Protein AF-A0A519MA06-F1 (afdb_monomer_lite)

Sequence (69 aa):
DSAGVVRLRATVVDLTLNGEALRGQRVFIVRTPARSADAAGGVAALSDASTQVAQELSQWLEQVADVRP

Structure (mmCIF, N/CA/C/O backbone):
data_AF-A0A519MA06-F1
#
_entry.id   AF-A0A519MA06-F1
#
loop_
_atom_site.group_PDB
_atom_site.id
_atom_site.type_symbol
_atom_site.label_atom_id
_atom_site.label_alt_id
_atom_site.label_comp_id
_atom_site.label_asym_id
_atom_site.label_entity_id
_atom_site.label_seq_id
_atom_site.pdbx_PDB_ins_code
_atom_site.Cartn_x
_atom_site.Cartn_y
_atom_site.Cartn_z
_atom_site.occupancy
_atom_site.B_iso_or_equiv
_atom_site.auth_seq_id
_atom_site.auth_comp_id
_atom_site.auth_asym_id
_atom_site.auth_atom_id
_atom_site.pdbx_PDB_model_num
ATOM 1 N N . ASP A 1 1 ? 12.739 -8.974 -16.905 1.00 82.25 1 ASP A N 1
ATOM 2 C CA . ASP A 1 1 ? 11.478 -8.345 -16.473 1.00 82.25 1 ASP A CA 1
ATOM 3 C C . ASP A 1 1 ? 11.747 -7.592 -15.178 1.00 82.25 1 ASP A C 1
ATOM 5 O O . ASP A 1 1 ? 12.554 -8.072 -14.389 1.00 82.25 1 ASP A O 1
ATOM 9 N N . SER A 1 2 ? 11.155 -6.414 -14.996 1.00 91.50 2 SER A N 1
ATOM 10 C CA . SER A 1 2 ? 11.322 -5.569 -13.803 1.00 91.50 2 SER A CA 1
ATOM 11 C C . SER A 1 2 ? 9.954 -5.051 -13.361 1.00 91.50 2 SER A C 1
ATOM 13 O O . SER A 1 2 ? 9.064 -4.864 -14.190 1.00 91.50 2 SER A O 1
ATOM 15 N N . ALA A 1 3 ? 9.753 -4.854 -12.059 1.00 95.50 3 ALA A N 1
ATOM 16 C CA . ALA A 1 3 ? 8.482 -4.392 -11.509 1.00 95.50 3 ALA A CA 1
ATOM 17 C C . ALA A 1 3 ? 8.674 -3.644 -10.186 1.00 95.50 3 ALA A C 1
ATOM 19 O O . ALA A 1 3 ? 9.519 -4.016 -9.372 1.00 95.50 3 ALA A O 1
ATOM 20 N N . GLY A 1 4 ? 7.830 -2.642 -9.953 1.00 96.69 4 GLY A N 1
ATOM 21 C CA . GLY A 1 4 ? 7.643 -2.030 -8.643 1.00 96.69 4 GLY A CA 1
ATOM 22 C C . GLY A 1 4 ? 6.634 -2.838 -7.837 1.00 96.69 4 GLY A C 1
ATOM 23 O O . GLY A 1 4 ? 5.533 -3.104 -8.319 1.00 96.69 4 GLY A O 1
ATOM 24 N N . VAL A 1 5 ? 7.004 -3.253 -6.626 1.00 97.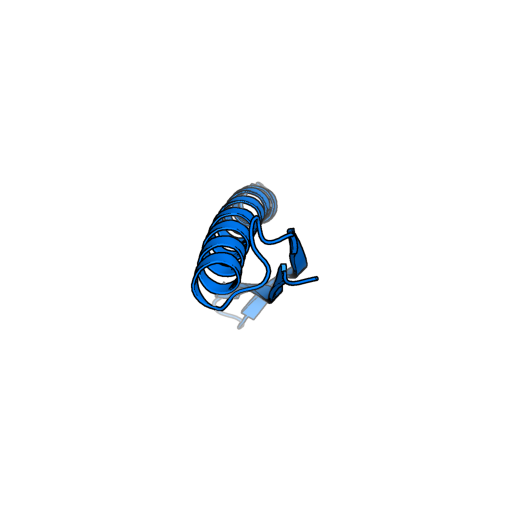44 5 VAL A N 1
ATOM 25 C CA . VAL A 1 5 ? 6.129 -4.033 -5.741 1.00 97.44 5 VAL A CA 1
ATOM 26 C C . VAL A 1 5 ? 6.044 -3.348 -4.389 1.00 97.44 5 VAL A C 1
ATOM 28 O O . VAL A 1 5 ? 7.064 -3.126 -3.740 1.00 97.44 5 VAL A O 1
ATOM 31 N N . VAL A 1 6 ? 4.822 -3.065 -3.947 1.00 98.06 6 VAL A N 1
ATOM 32 C CA . VAL A 1 6 ? 4.544 -2.510 -2.622 1.00 98.06 6 VAL A CA 1
ATOM 33 C C . VAL A 1 6 ? 3.625 -3.464 -1.882 1.00 98.06 6 VAL A C 1
ATOM 35 O O . VAL A 1 6 ? 2.568 -3.846 -2.383 1.00 98.06 6 VAL A O 1
ATOM 38 N N . ARG A 1 7 ? 4.033 -3.847 -0.670 1.00 98.12 7 ARG A N 1
ATOM 39 C CA . ARG A 1 7 ? 3.221 -4.638 0.251 1.00 98.12 7 ARG A CA 1
ATOM 40 C C . ARG A 1 7 ? 3.228 -3.985 1.619 1.00 98.12 7 ARG A C 1
ATOM 42 O O . ARG A 1 7 ? 4.287 -3.852 2.225 1.00 98.12 7 ARG A O 1
ATOM 49 N N . LEU A 1 8 ? 2.049 -3.648 2.124 1.00 97.25 8 LEU A N 1
ATOM 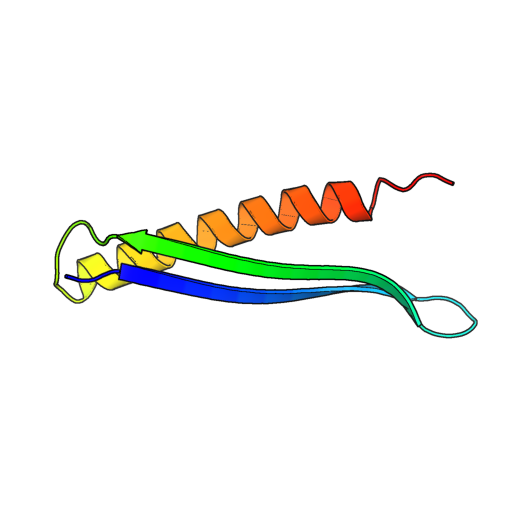50 C CA . LEU A 1 8 ? 1.898 -3.086 3.462 1.00 97.25 8 LEU A CA 1
ATOM 51 C C . LEU A 1 8 ? 0.684 -3.659 4.185 1.00 97.25 8 LEU A C 1
ATOM 53 O O . LEU A 1 8 ? -0.237 -4.197 3.569 1.00 97.25 8 LEU A O 1
ATOM 57 N N . ARG A 1 9 ? 0.701 -3.546 5.512 1.00 97.81 9 ARG A N 1
ATOM 58 C CA . ARG A 1 9 ? -0.441 -3.825 6.381 1.00 97.81 9 ARG A CA 1
ATOM 59 C C . ARG A 1 9 ? -0.835 -2.520 7.054 1.00 97.81 9 ARG A C 1
ATOM 61 O O . ARG A 1 9 ? 0.006 -1.911 7.705 1.00 97.81 9 ARG A O 1
ATOM 68 N N . ALA A 1 10 ? -2.095 -2.135 6.909 1.00 97.31 10 ALA A N 1
ATOM 69 C CA . ALA A 1 10 ? -2.677 -1.015 7.629 1.00 97.31 10 ALA A CA 1
ATOM 70 C C . ALA A 1 10 ? -3.614 -1.540 8.719 1.00 97.31 10 ALA A C 1
ATOM 72 O O . ALA A 1 10 ? -4.387 -2.472 8.476 1.00 97.31 10 ALA A O 1
ATOM 73 N N . THR A 1 11 ? -3.541 -0.925 9.896 1.00 96.25 11 THR A N 1
ATOM 74 C CA . THR A 1 11 ? -4.391 -1.212 11.054 1.00 96.25 11 THR A CA 1
ATOM 75 C C . THR A 1 11 ? -4.949 0.112 11.559 1.00 96.25 11 THR A C 1
ATOM 77 O O . THR A 1 11 ? -4.187 1.048 11.786 1.00 96.25 11 THR A O 1
ATOM 80 N N . VAL A 1 12 ? -6.268 0.195 11.702 1.00 94.81 12 VAL A N 1
ATOM 81 C CA . VAL A 1 12 ? -6.993 1.377 12.180 1.00 94.81 12 VAL A CA 1
ATOM 82 C C . VAL A 1 12 ? -7.624 1.032 13.517 1.00 94.81 12 VAL A C 1
ATOM 84 O O . VAL A 1 12 ? -8.325 0.022 13.626 1.00 94.81 12 VAL A O 1
ATOM 87 N N . VAL A 1 13 ? -7.379 1.870 14.519 1.00 93.94 13 VAL A N 1
ATOM 88 C CA . VAL A 1 13 ? -7.915 1.734 15.875 1.00 93.94 13 VAL A CA 1
ATOM 89 C C . VAL A 1 13 ? -8.559 3.048 16.311 1.00 93.94 13 VAL A C 1
ATOM 91 O O . VAL A 1 13 ? -8.053 4.119 15.977 1.00 93.94 13 VAL A O 1
ATOM 94 N N . ASP A 1 14 ? -9.648 2.963 17.068 1.00 91.44 14 ASP A N 1
ATOM 95 C CA . ASP A 1 14 ? -10.204 4.092 17.811 1.00 91.44 14 ASP A CA 1
ATOM 96 C C . ASP A 1 14 ? -9.518 4.167 19.176 1.00 91.44 14 ASP A C 1
ATOM 98 O O . ASP A 1 14 ? -9.461 3.175 19.909 1.00 91.44 14 ASP A O 1
ATOM 102 N N . LEU A 1 15 ? -9.024 5.350 19.539 1.00 89.75 15 LEU A N 1
ATOM 103 C CA .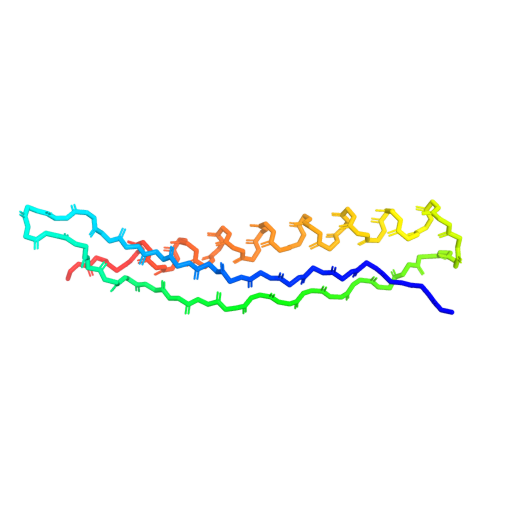 LEU A 1 15 ? -8.487 5.610 20.872 1.00 89.75 15 LEU A CA 1
ATOM 104 C C . LEU A 1 15 ? -9.640 6.009 21.797 1.00 89.75 15 LEU A C 1
ATOM 106 O O . LEU A 1 15 ? -10.225 7.081 21.653 1.00 89.75 15 LEU A O 1
ATOM 110 N N . THR A 1 16 ? -9.977 5.141 22.746 1.00 87.94 16 THR A N 1
ATOM 111 C CA . THR A 1 16 ? -11.063 5.354 23.711 1.00 87.94 16 THR A CA 1
ATOM 112 C C . THR A 1 16 ? -10.508 5.537 25.123 1.00 87.94 16 THR A C 1
ATOM 114 O O . THR A 1 16 ? -9.371 5.166 25.414 1.00 87.94 16 THR A O 1
ATOM 117 N N . LEU A 1 17 ? -11.336 6.046 26.043 1.00 88.12 17 LEU A N 1
ATOM 118 C CA . LEU A 1 17 ? -10.986 6.134 27.470 1.00 88.12 17 LEU A CA 1
ATOM 119 C C . LEU A 1 17 ? -10.643 4.764 28.089 1.00 88.12 17 LEU A C 1
ATOM 121 O O . LEU A 1 17 ? -9.944 4.709 29.096 1.00 88.12 17 LEU A O 1
ATOM 125 N N . ASN A 1 18 ? -11.104 3.671 27.470 1.00 87.81 18 ASN A N 1
ATOM 126 C CA . ASN A 1 18 ? -10.898 2.299 27.927 1.00 87.81 18 ASN A CA 1
ATOM 127 C C . ASN A 1 18 ? -9.747 1.584 27.186 1.00 87.81 18 ASN A C 1
ATOM 129 O O . ASN A 1 18 ? -9.548 0.389 27.398 1.00 87.81 18 ASN A O 1
ATOM 133 N N . GLY A 1 19 ? -9.010 2.284 26.313 1.00 89.31 19 GLY A N 1
ATOM 134 C CA . GLY A 1 19 ? -7.947 1.721 25.472 1.00 89.31 19 GLY A CA 1
ATOM 135 C C . GLY A 1 19 ? -8.267 1.767 23.974 1.00 89.31 19 GLY A C 1
ATOM 136 O O . GLY A 1 19 ? -9.083 2.572 23.526 1.00 89.31 19 GLY A O 1
ATOM 137 N N . GLU A 1 20 ? -7.615 0.912 23.188 1.00 91.19 20 GLU A N 1
ATOM 138 C CA . GLU A 1 20 ? -7.741 0.879 21.724 1.00 91.19 20 GLU A CA 1
ATOM 139 C C . GLU A 1 20 ? -8.848 -0.087 21.268 1.00 91.19 20 GLU A C 1
ATOM 141 O O . GLU A 1 20 ? -8.894 -1.239 21.704 1.00 91.19 20 GLU A O 1
ATOM 146 N N . ALA A 1 21 ? -9.718 0.350 20.355 1.00 90.62 21 ALA A N 1
ATOM 147 C CA . ALA A 1 21 ? -10.723 -0.500 19.714 1.00 90.62 21 ALA A CA 1
ATOM 148 C C . ALA A 1 21 ? -10.405 -0.681 18.222 1.00 90.62 21 ALA A C 1
ATOM 150 O O . ALA A 1 21 ? -10.364 0.287 17.468 1.00 90.62 21 ALA A O 1
ATOM 151 N N . LEU A 1 22 ? -10.185 -1.921 17.772 1.00 92.19 22 LEU A N 1
ATOM 152 C CA . LEU A 1 22 ? -9.868 -2.210 16.369 1.00 92.19 22 LEU A CA 1
ATOM 153 C C . LEU A 1 22 ? -11.054 -1.881 15.451 1.00 92.19 22 LEU A C 1
ATOM 155 O O . LEU A 1 22 ? -12.138 -2.438 15.605 1.00 92.19 22 LEU A O 1
ATOM 159 N N . ARG A 1 23 ? -10.814 -1.032 14.451 1.00 93.12 23 AR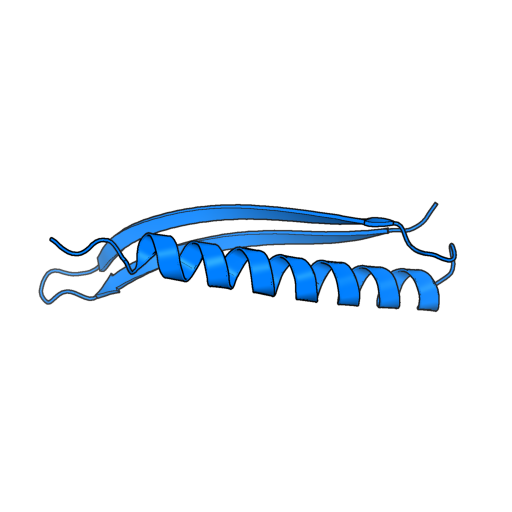G A N 1
ATOM 160 C CA . ARG A 1 23 ? -11.799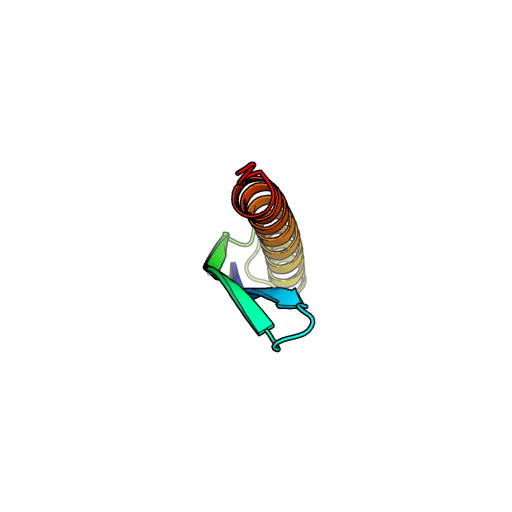 -0.640 13.431 1.00 93.12 23 ARG A CA 1
ATOM 161 C C . ARG A 1 23 ? -11.625 -1.385 12.128 1.00 93.12 23 ARG A C 1
ATOM 163 O O . ARG A 1 23 ? -12.597 -1.746 11.476 1.00 93.12 23 ARG A O 1
ATOM 170 N N . GLY A 1 24 ? -10.381 -1.652 11.757 1.00 94.00 24 GLY A N 1
ATOM 171 C CA . GLY A 1 24 ? -10.095 -2.371 10.533 1.00 94.00 24 GLY A CA 1
ATOM 172 C C . GLY A 1 24 ? -8.636 -2.752 10.428 1.00 94.00 24 GLY A C 1
ATOM 173 O O . GLY A 1 24 ? -7.751 -2.071 10.939 1.00 94.00 24 GLY A O 1
ATOM 174 N N . GLN A 1 25 ? -8.381 -3.848 9.728 1.00 97.12 25 GLN A N 1
ATOM 175 C CA . GLN A 1 25 ? -7.035 -4.243 9.353 1.00 97.12 25 GLN A CA 1
ATOM 176 C C . GLN A 1 25 ? -7.060 -4.837 7.952 1.00 97.12 25 GLN A C 1
ATOM 178 O O . GLN A 1 25 ? -7.860 -5.728 7.667 1.00 97.12 25 GLN A O 1
ATOM 183 N N . ARG A 1 26 ? -6.162 -4.375 7.082 1.00 97.62 26 ARG A N 1
ATOM 184 C CA . ARG A 1 26 ? -6.075 -4.857 5.702 1.00 97.62 26 ARG A CA 1
ATOM 185 C C . ARG A 1 26 ? -4.633 -4.904 5.216 1.00 97.62 26 ARG A C 1
ATOM 187 O O . ARG A 1 26 ? -3.801 -4.080 5.589 1.00 97.62 26 ARG A O 1
ATOM 194 N N . VAL A 1 27 ? -4.335 -5.902 4.387 1.00 98.31 27 VAL A N 1
ATOM 195 C CA . VAL A 1 27 ? -3.070 -6.005 3.652 1.00 98.31 27 VAL A CA 1
ATOM 196 C C . VAL A 1 27 ? -3.302 -5.531 2.222 1.00 98.31 27 VAL A C 1
ATOM 198 O O . VAL A 1 27 ? -4.249 -5.978 1.576 1.00 98.31 27 VAL A O 1
ATOM 201 N N . PHE A 1 28 ? -2.423 -4.659 1.741 1.00 98.19 28 PHE A N 1
ATOM 202 C CA . PHE A 1 28 ? -2.410 -4.137 0.378 1.00 98.19 28 PHE A CA 1
ATOM 203 C C . PHE A 1 28 ? -1.190 -4.693 -0.345 1.00 98.19 28 PHE A C 1
ATOM 205 O O . PHE A 1 28 ? -0.102 -4.765 0.238 1.00 98.19 28 PHE A O 1
ATOM 212 N N . ILE A 1 29 ? -1.378 -5.118 -1.593 1.00 98.06 29 ILE A N 1
ATOM 213 C CA . ILE A 1 29 ? -0.308 -5.611 -2.459 1.00 98.06 29 ILE A CA 1
ATOM 214 C C . ILE A 1 29 ? -0.553 -5.051 -3.853 1.00 98.06 29 ILE A C 1
ATOM 216 O O . ILE A 1 29 ? -1.519 -5.436 -4.504 1.00 98.06 29 ILE A O 1
ATOM 220 N N . VAL A 1 30 ? 0.347 -4.189 -4.316 1.00 98.12 30 VAL A N 1
ATOM 221 C CA . VAL A 1 30 ? 0.337 -3.670 -5.686 1.00 98.12 30 VAL A CA 1
ATOM 222 C C . VAL A 1 30 ? 1.632 -4.076 -6.368 1.00 98.12 30 VAL A C 1
ATOM 224 O O . VAL A 1 30 ? 2.721 -3.942 -5.803 1.00 98.12 30 VAL A O 1
ATOM 227 N N . ARG A 1 31 ? 1.501 -4.589 -7.592 1.00 97.38 31 ARG A N 1
ATOM 228 C CA . ARG A 1 31 ? 2.613 -4.882 -8.494 1.00 97.38 31 ARG A CA 1
ATOM 229 C C . ARG A 1 31 ? 2.387 -4.139 -9.798 1.00 97.38 31 ARG A C 1
ATOM 231 O O . ARG A 1 31 ? 1.461 -4.466 -10.535 1.00 97.38 31 ARG A O 1
ATOM 238 N N . THR A 1 32 ? 3.299 -3.233 -10.111 1.00 97.50 32 THR A N 1
ATOM 239 C CA . THR A 1 32 ? 3.283 -2.466 -11.354 1.00 97.50 32 THR A CA 1
ATOM 240 C C . THR A 1 32 ? 4.454 -2.915 -12.226 1.00 97.50 32 THR A C 1
ATOM 242 O O . THR A 1 32 ? 5.601 -2.845 -11.777 1.00 97.50 32 THR A O 1
ATOM 245 N N . PRO A 1 33 ? 4.213 -3.425 -13.449 1.00 96.50 33 PRO A N 1
ATOM 246 C CA . PRO A 1 33 ? 5.295 -3.779 -14.361 1.00 96.50 33 PRO A CA 1
ATOM 247 C C . PRO A 1 33 ? 6.065 -2.523 -14.786 1.00 96.50 33 PRO A C 1
ATOM 249 O O . PRO A 1 33 ? 5.470 -1.483 -15.068 1.00 96.50 33 PRO A O 1
ATOM 252 N N . ALA A 1 34 ? 7.392 -2.618 -14.844 1.00 96.75 34 ALA A N 1
ATOM 253 C CA . ALA A 1 34 ? 8.228 -1.524 -15.310 1.00 96.75 34 ALA A CA 1
ATOM 254 C C . ALA A 1 34 ? 8.204 -1.426 -16.838 1.00 96.75 34 ALA A C 1
ATOM 256 O O . ALA A 1 34 ? 8.231 -2.431 -17.547 1.00 96.75 34 ALA A O 1
ATOM 257 N N . ARG A 1 35 ? 8.192 -0.191 -17.351 1.00 94.00 35 ARG A N 1
ATOM 258 C CA . ARG A 1 35 ? 8.226 0.081 -18.800 1.00 94.00 35 ARG A CA 1
ATOM 259 C C . ARG A 1 35 ? 9.589 -0.220 -19.430 1.00 94.00 35 ARG A C 1
ATOM 261 O O . ARG A 1 35 ? 9.665 -0.436 -20.634 1.00 94.00 35 ARG A O 1
ATOM 268 N N . SER A 1 36 ? 10.647 -0.256 -18.622 1.00 94.12 36 SER A N 1
ATOM 269 C CA . SER A 1 36 ? 11.983 -0.717 -18.998 1.00 94.12 36 SER A CA 1
ATOM 270 C C . SER A 1 36 ? 12.577 -1.578 -17.880 1.00 94.12 36 SER A C 1
ATOM 272 O O . SER A 1 36 ? 12.219 -1.445 -16.709 1.00 94.12 36 SER A O 1
ATOM 274 N N . ALA A 1 37 ? 13.484 -2.488 -18.239 1.00 92.38 37 ALA A N 1
ATOM 275 C CA . ALA A 1 37 ? 14.107 -3.429 -17.305 1.00 92.38 37 ALA A CA 1
ATOM 276 C C . ALA A 1 37 ? 15.367 -2.870 -16.608 1.00 92.38 37 ALA A C 1
ATOM 278 O O . ALA A 1 37 ? 16.183 -3.642 -16.110 1.00 92.38 37 ALA A O 1
ATOM 279 N N . ASP A 1 38 ? 15.536 -1.549 -16.590 1.00 93.62 38 ASP A N 1
ATOM 280 C CA . ASP A 1 38 ? 16.653 -0.859 -15.944 1.00 93.62 38 ASP A CA 1
ATOM 281 C C . ASP A 1 38 ? 16.245 -0.254 -14.585 1.00 93.62 38 ASP A C 1
ATOM 283 O O . ASP A 1 38 ? 15.087 -0.325 -14.158 1.00 93.62 38 ASP A O 1
ATOM 287 N N . ALA A 1 39 ? 17.219 0.330 -13.882 1.00 92.38 39 ALA A N 1
ATOM 288 C CA . ALA A 1 39 ? 16.999 0.927 -12.569 1.00 92.38 39 ALA A CA 1
ATOM 289 C C . ALA A 1 39 ? 16.000 2.097 -12.607 1.00 92.38 39 ALA A C 1
ATOM 291 O O . ALA A 1 39 ? 15.174 2.214 -11.704 1.00 92.38 39 ALA A O 1
ATOM 292 N N . ALA A 1 40 ? 16.033 2.937 -13.645 1.00 96.25 40 ALA A N 1
ATOM 293 C CA . ALA A 1 40 ? 15.126 4.075 -13.761 1.00 96.25 40 ALA A CA 1
ATOM 294 C C . ALA A 1 40 ? 13.681 3.605 -13.992 1.00 96.25 40 ALA A C 1
ATOM 296 O O . ALA A 1 40 ? 12.760 4.088 -13.331 1.00 96.25 40 ALA A O 1
ATOM 297 N N . GLY A 1 41 ? 13.486 2.605 -14.856 1.00 96.44 41 GLY A N 1
ATOM 298 C CA . GLY A 1 41 ? 12.195 1.960 -15.086 1.00 96.44 41 GLY A CA 1
ATOM 299 C C . GLY A 1 41 ? 11.641 1.282 -13.834 1.00 96.44 41 GLY A C 1
ATOM 300 O O . GLY A 1 41 ? 10.453 1.413 -13.538 1.00 96.44 41 GLY A O 1
ATOM 301 N N . GLY A 1 42 ? 12.499 0.609 -13.061 1.00 96.75 42 GLY A N 1
ATOM 302 C CA . GLY A 1 42 ? 12.122 0.005 -11.781 1.00 96.75 42 GLY A CA 1
ATOM 303 C C . GLY A 1 42 ? 11.689 1.036 -10.733 1.00 96.75 42 GLY A C 1
ATOM 304 O O . GLY A 1 42 ? 10.663 0.851 -10.079 1.00 96.75 42 GLY A O 1
ATOM 305 N N . VAL A 1 43 ? 12.423 2.147 -10.604 1.00 97.19 43 VAL A N 1
ATOM 306 C CA . VAL A 1 43 ? 12.078 3.250 -9.687 1.00 97.19 43 VAL A CA 1
ATOM 307 C C . VAL A 1 43 ? 10.757 3.905 -10.085 1.00 97.19 43 VAL A C 1
ATOM 309 O O . VAL A 1 43 ? 9.908 4.128 -9.223 1.00 97.19 43 VAL A O 1
ATOM 312 N N . ALA A 1 44 ? 10.544 4.155 -11.380 1.00 97.81 44 ALA A N 1
ATOM 313 C CA . ALA A 1 44 ? 9.278 4.686 -11.880 1.00 97.81 44 ALA A CA 1
ATOM 314 C C . ALA A 1 44 ? 8.105 3.747 -11.544 1.00 97.81 44 ALA A C 1
ATOM 316 O O . ALA A 1 44 ? 7.102 4.187 -10.988 1.00 97.81 44 ALA A O 1
ATOM 317 N N . ALA A 1 45 ? 8.264 2.440 -11.771 1.00 98.31 45 ALA A N 1
ATOM 318 C CA . ALA A 1 45 ? 7.240 1.453 -11.439 1.00 98.31 45 ALA A CA 1
ATOM 319 C C . ALA A 1 45 ? 6.952 1.368 -9.931 1.00 98.31 45 ALA A C 1
ATOM 321 O O . ALA A 1 45 ? 5.809 1.148 -9.532 1.00 98.31 45 ALA A O 1
ATOM 322 N N . LEU A 1 46 ? 7.971 1.541 -9.080 1.00 97.81 46 LEU A N 1
ATOM 323 C CA . LEU A 1 46 ? 7.795 1.583 -7.627 1.00 97.81 46 LEU A CA 1
ATOM 324 C C . LEU A 1 46 ? 7.047 2.843 -7.182 1.00 97.81 46 LEU A C 1
ATOM 326 O O . LEU A 1 46 ? 6.185 2.757 -6.305 1.00 97.81 46 LEU A O 1
ATOM 330 N N . SER A 1 47 ? 7.355 3.990 -7.790 1.00 98.19 47 SER A N 1
ATOM 331 C CA . SER A 1 47 ? 6.627 5.240 -7.565 1.00 98.19 47 SER A CA 1
ATOM 332 C C . SER A 1 47 ? 5.148 5.068 -7.912 1.00 98.19 47 SER A C 1
ATOM 334 O O . SER A 1 47 ? 4.292 5.339 -7.073 1.00 98.19 47 SER A O 1
ATOM 336 N N . ASP A 1 48 ? 4.852 4.521 -9.094 1.00 98.38 48 ASP A N 1
ATOM 337 C CA . ASP A 1 48 ? 3.482 4.259 -9.548 1.00 98.38 48 ASP A CA 1
ATOM 338 C C . ASP A 1 48 ? 2.745 3.299 -8.599 1.00 98.38 48 ASP A C 1
ATOM 340 O O . ASP A 1 48 ? 1.627 3.579 -8.164 1.00 98.38 48 ASP A O 1
ATOM 344 N N . ALA A 1 49 ? 3.388 2.189 -8.212 1.00 98.31 49 ALA A N 1
ATOM 345 C CA . ALA A 1 49 ? 2.827 1.239 -7.251 1.00 98.31 49 ALA A CA 1
ATOM 346 C C . ALA A 1 49 ? 2.544 1.890 -5.885 1.00 98.31 49 ALA A C 1
ATOM 348 O O . ALA A 1 49 ? 1.536 1.584 -5.249 1.00 98.31 49 ALA A O 1
ATOM 349 N N . SER A 1 50 ? 3.403 2.810 -5.438 1.00 98.25 50 SER A N 1
ATOM 350 C CA . SER A 1 50 ? 3.229 3.526 -4.168 1.00 98.25 50 SER A CA 1
ATOM 351 C C . SER A 1 50 ? 2.058 4.503 -4.227 1.00 98.25 50 SER A C 1
ATOM 353 O O . SER A 1 50 ? 1.244 4.533 -3.304 1.00 98.25 50 SER A O 1
ATOM 355 N N . THR A 1 51 ? 1.925 5.261 -5.321 1.00 98.44 51 THR A N 1
ATOM 356 C CA . THR A 1 51 ? 0.771 6.142 -5.549 1.00 98.44 51 THR A CA 1
ATOM 357 C C . THR A 1 51 ? -0.534 5.350 -5.578 1.00 98.44 51 THR A C 1
ATOM 359 O O . THR A 1 51 ? -1.505 5.764 -4.947 1.00 98.44 51 THR A O 1
ATOM 362 N N . GLN A 1 52 ? -0.555 4.192 -6.242 1.00 98.31 52 GLN A N 1
ATOM 363 C CA . GLN A 1 52 ? -1.737 3.334 -6.273 1.00 98.31 52 GLN A CA 1
ATOM 364 C C . GLN A 1 52 ? -2.099 2.805 -4.876 1.00 98.31 52 GLN A C 1
ATOM 366 O O . GLN A 1 52 ? -3.254 2.911 -4.468 1.00 98.31 52 GLN A O 1
ATOM 371 N N . VAL A 1 53 ? -1.129 2.297 -4.104 1.00 98.25 53 VAL A N 1
ATOM 372 C CA . VAL A 1 53 ? -1.395 1.843 -2.727 1.00 98.25 53 VAL A CA 1
ATOM 373 C C . VAL A 1 53 ? -1.911 2.981 -1.851 1.00 98.25 53 VAL A C 1
ATOM 375 O O . VAL A 1 53 ? -2.807 2.753 -1.043 1.00 98.25 53 VAL A O 1
ATOM 378 N N . ALA A 1 54 ? -1.391 4.202 -2.006 1.00 97.88 54 ALA A N 1
ATOM 379 C CA . ALA A 1 54 ? -1.887 5.358 -1.265 1.00 97.88 54 ALA A CA 1
ATOM 380 C C . ALA A 1 54 ? -3.364 5.646 -1.584 1.00 97.88 54 ALA A C 1
ATOM 382 O O . ALA A 1 54 ? -4.150 5.862 -0.666 1.00 97.88 54 ALA A O 1
ATOM 383 N N . GLN A 1 55 ? -3.761 5.576 -2.858 1.00 98.19 55 GLN A N 1
ATOM 384 C CA . GLN A 1 55 ? -5.156 5.751 -3.274 1.00 98.19 55 GLN A CA 1
ATOM 385 C C . GLN A 1 55 ? -6.067 4.643 -2.724 1.00 98.19 55 GLN A C 1
ATOM 387 O O . GLN A 1 55 ? -7.118 4.941 -2.157 1.00 98.19 55 GLN A O 1
ATOM 392 N N . GLU A 1 56 ? -5.656 3.375 -2.837 1.00 97.88 56 GLU A N 1
ATOM 393 C CA . GLU A 1 56 ? -6.407 2.233 -2.296 1.00 97.88 56 GLU A CA 1
ATOM 394 C C . GLU A 1 56 ? -6.547 2.312 -0.768 1.00 97.88 56 GLU A C 1
ATOM 396 O O . GLU A 1 56 ? -7.606 1.998 -0.218 1.00 97.88 56 GLU A O 1
ATOM 401 N N . LEU A 1 57 ? -5.491 2.757 -0.078 1.00 97.69 57 LEU A N 1
ATOM 402 C CA . LEU A 1 57 ? -5.501 2.969 1.365 1.00 97.69 57 LEU A CA 1
ATOM 403 C C . LEU A 1 57 ? -6.463 4.095 1.751 1.00 97.69 57 LEU A C 1
ATOM 405 O O . LEU A 1 57 ? -7.265 3.890 2.654 1.00 97.69 57 LEU A O 1
ATOM 409 N N . SER A 1 58 ? -6.424 5.246 1.071 1.00 96.94 58 SER A N 1
ATOM 410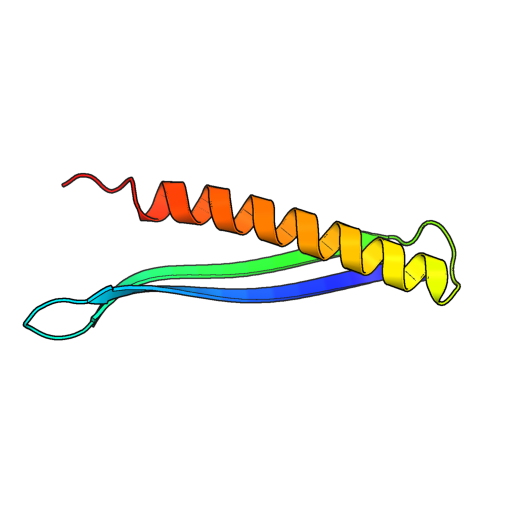 C CA . SER A 1 58 ? -7.343 6.365 1.324 1.00 96.94 58 SER A CA 1
ATOM 411 C C . SER A 1 58 ? -8.807 5.957 1.148 1.00 96.94 58 SER A C 1
ATOM 413 O O . SER A 1 58 ? -9.610 6.188 2.046 1.00 96.94 58 SER A O 1
ATOM 415 N N . GLN A 1 59 ? -9.140 5.265 0.055 1.00 96.69 59 GLN A N 1
ATOM 416 C CA . GLN A 1 59 ? -10.501 4.769 -0.185 1.00 96.69 59 GLN A CA 1
ATOM 417 C C . GLN A 1 59 ? -10.951 3.771 0.887 1.00 96.69 59 GLN A C 1
ATOM 419 O O . GLN A 1 59 ? -12.097 3.784 1.331 1.00 96.69 59 GLN A O 1
ATOM 424 N N . TRP A 1 60 ? -10.053 2.884 1.320 1.00 96.44 60 TRP A N 1
ATOM 425 C CA . TRP A 1 60 ? -10.360 1.952 2.399 1.00 96.44 60 TRP A CA 1
ATOM 426 C C . TRP A 1 60 ? -10.527 2.664 3.746 1.00 96.44 60 TRP A C 1
ATOM 428 O O . TRP A 1 60 ? -11.417 2.302 4.510 1.00 96.44 60 TRP A O 1
ATOM 438 N N . LEU A 1 61 ? -9.713 3.682 4.035 1.00 95.25 61 LEU A N 1
ATOM 439 C CA . LEU A 1 61 ? -9.846 4.486 5.250 1.00 95.25 61 LEU A CA 1
ATOM 440 C C . LEU A 1 61 ? -11.202 5.191 5.308 1.00 95.25 61 LEU A C 1
ATOM 442 O O . LEU A 1 61 ? -11.830 5.170 6.360 1.00 95.25 61 LEU A O 1
ATOM 446 N N . GLU A 1 62 ? -11.686 5.741 4.193 1.00 94.00 62 GLU A N 1
ATOM 447 C CA . GLU A 1 62 ? -13.032 6.323 4.104 1.00 94.00 62 GLU A CA 1
ATOM 448 C C . GLU A 1 62 ? -14.118 5.288 4.436 1.00 94.00 62 GLU A C 1
ATOM 450 O O . GLU A 1 62 ? -15.021 5.582 5.211 1.00 94.00 62 GLU A O 1
ATOM 455 N N . GLN A 1 63 ? -13.993 4.049 3.947 1.00 92.25 63 GLN A N 1
ATOM 456 C CA . GLN A 1 63 ? -14.940 2.963 4.251 1.00 92.25 63 GLN A CA 1
ATOM 457 C C . GLN A 1 63 ? -14.899 2.527 5.722 1.00 92.25 63 GLN A C 1
ATOM 459 O O . GLN A 1 63 ? -15.932 2.212 6.305 1.00 92.25 63 GLN A O 1
ATOM 464 N N . VAL A 1 64 ? -13.708 2.484 6.327 1.00 92.06 64 VAL A N 1
ATOM 465 C CA . VAL A 1 64 ? -13.540 2.127 7.746 1.00 92.06 64 VAL A CA 1
ATOM 466 C C . VAL A 1 64 ? -14.019 3.259 8.663 1.00 92.06 64 VAL A C 1
ATOM 468 O O . VAL A 1 64 ? -14.520 2.992 9.757 1.00 92.06 64 VAL A O 1
ATOM 471 N N . ALA A 1 65 ? -13.889 4.513 8.220 1.00 80.62 65 ALA A N 1
ATOM 472 C CA . ALA A 1 65 ? -14.347 5.694 8.943 1.00 80.62 65 ALA A CA 1
ATOM 473 C C . ALA A 1 65 ? -15.861 5.942 8.803 1.00 80.62 65 ALA A C 1
ATOM 475 O O . ALA A 1 65 ? -16.479 6.382 9.769 1.00 80.62 65 ALA A O 1
ATOM 476 N N . ASP A 1 66 ? -16.478 5.623 7.657 1.00 70.94 66 ASP A N 1
ATOM 477 C CA . ASP A 1 66 ? -17.920 5.825 7.391 1.00 70.94 66 ASP A CA 1
ATOM 478 C C . ASP A 1 66 ? -18.838 4.786 8.064 1.00 70.94 66 ASP A C 1
ATOM 480 O O . ASP A 1 66 ? -20.027 4.678 7.767 1.00 70.94 66 ASP A O 1
ATOM 484 N N . VAL A 1 67 ? -18.341 4.056 9.062 1.00 55.72 67 VAL A N 1
ATOM 485 C CA . VAL A 1 67 ? -19.218 3.336 9.990 1.00 55.72 67 VAL A CA 1
ATOM 486 C C . VAL A 1 67 ? -19.825 4.359 10.958 1.00 55.72 67 VAL A C 1
ATOM 488 O O . VAL A 1 67 ? -19.396 4.488 12.108 1.00 55.72 67 VAL A O 1
ATOM 491 N N . ARG A 1 68 ? -20.813 5.122 10.473 1.00 48.25 68 ARG A N 1
ATOM 492 C CA . ARG A 1 68 ? -21.785 5.792 11.345 1.00 48.25 68 ARG A CA 1
ATOM 493 C C . ARG A 1 68 ? -22.575 4.726 12.130 1.00 48.25 68 ARG A C 1
ATOM 495 O O . ARG A 1 68 ? -22.808 3.648 11.583 1.00 48.25 68 ARG A O 1
ATOM 502 N N . PRO A 1 69 ? -22.912 5.010 13.401 1.00 49.66 69 PRO A N 1
ATOM 503 C CA . PRO A 1 69 ? -23.509 4.056 14.340 1.00 49.66 69 PRO A CA 1
ATOM 504 C C . PRO A 1 69 ? -24.889 3.547 13.918 1.00 49.66 69 PRO A C 1
ATOM 506 O O . PRO A 1 69 ? -25.622 4.304 13.239 1.00 49.66 69 PRO A O 1
#

Radius of gyration: 16.2 Å; chains: 1; bounding box: 40×15×47 Å

Secondary structure (DSSP, 8-state):
--EEEEEEEEEEEEEETTEEEEEEEEEEEEEEE-SSSSHHHHHHHHHHHHHHHHHHHHHHHHHHH----

Foldseek 3Di:
DAKAKDKDKDWDWDQDPVGTHTLDIDIDIDIFDFPDPDPVSNVVRNVVRVVVVVVVVVVVVCVSVPPDD

pLDDT: mean 92.81, std 10.07, range [48.25, 98.44]